Protein AF-A0A920D6C3-F1 (afdb_monomer)

Mean predicted aligned error: 13.37 Å

Structure (mmCIF, N/CA/C/O backbone):
data_AF-A0A920D6C3-F1
#
_entry.id   AF-A0A920D6C3-F1
#
loop_
_atom_site.group_PDB
_atom_site.id
_atom_site.type_symbol
_atom_site.label_atom_id
_atom_site.label_alt_id
_atom_site.label_comp_id
_atom_site.label_asym_id
_atom_site.label_entity_id
_atom_site.label_seq_id
_atom_site.pdbx_PDB_ins_code
_atom_site.Cartn_x
_atom_site.Cartn_y
_atom_site.Cartn_z
_atom_site.occupancy
_atom_site.B_iso_or_equiv
_atom_site.auth_seq_id
_atom_site.auth_comp_id
_atom_site.auth_asym_id
_atom_site.auth_atom_id
_atom_site.pdbx_PDB_model_num
ATOM 1 N N . MET A 1 1 ? 5.365 0.470 -18.846 1.00 77.19 1 MET A N 1
ATOM 2 C CA . MET A 1 1 ? 3.880 0.381 -18.931 1.00 77.19 1 MET A CA 1
ATOM 3 C C . MET A 1 1 ? 3.239 0.526 -17.550 1.00 77.19 1 MET A C 1
ATOM 5 O O . MET A 1 1 ? 3.533 -0.269 -16.664 1.00 77.19 1 MET A O 1
ATOM 9 N N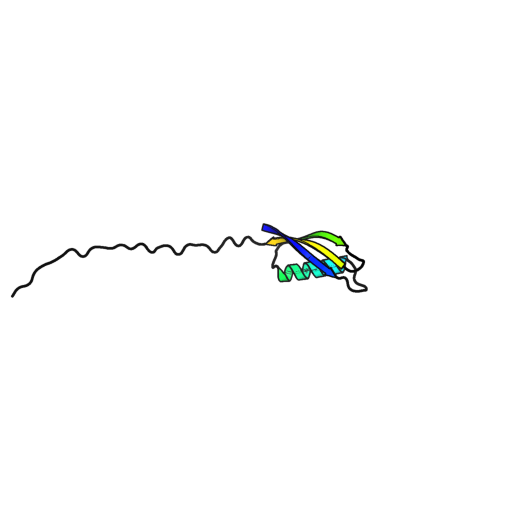 . ILE A 1 2 ? 2.274 1.451 -17.394 1.00 86.06 2 ILE A N 1
ATOM 10 C CA . ILE A 1 2 ? 1.515 1.604 -16.138 1.00 86.06 2 ILE A CA 1
ATOM 11 C C . ILE A 1 2 ? 0.470 0.490 -15.991 1.00 86.06 2 ILE A C 1
ATOM 13 O O . ILE A 1 2 ? -0.440 0.366 -16.817 1.00 86.06 2 ILE A O 1
ATOM 17 N N . GLN A 1 3 ? 0.561 -0.272 -14.904 1.00 89.56 3 GLN A N 1
ATOM 18 C CA . GLN A 1 3 ? -0.392 -1.305 -14.507 1.00 89.56 3 GLN A CA 1
ATOM 19 C C . GLN A 1 3 ? -1.006 -1.005 -13.136 1.00 89.56 3 GLN A C 1
ATOM 21 O O . GLN A 1 3 ? -0.416 -0.316 -12.306 1.00 89.56 3 GLN A O 1
ATOM 26 N N . GLN A 1 4 ? -2.209 -1.535 -12.900 1.00 93.12 4 GLN A N 1
ATOM 27 C CA . GLN A 1 4 ? -2.874 -1.449 -11.600 1.00 93.12 4 GLN A CA 1
ATOM 28 C C . GLN A 1 4 ? -2.593 -2.699 -10.774 1.00 93.12 4 GLN A C 1
ATOM 30 O O . GLN A 1 4 ? -2.941 -3.810 -11.178 1.00 93.12 4 GLN A O 1
ATOM 35 N N . TYR A 1 5 ? -2.025 -2.496 -9.593 1.00 92.44 5 TYR A N 1
ATOM 36 C CA . TYR A 1 5 ? -1.763 -3.533 -8.610 1.00 92.44 5 TYR A CA 1
ATOM 37 C C . TYR A 1 5 ? -2.722 -3.389 -7.425 1.00 92.44 5 TYR A C 1
ATOM 39 O O . TYR A 1 5 ? -2.918 -2.301 -6.884 1.00 92.44 5 TYR A O 1
ATOM 47 N N . PHE A 1 6 ? -3.353 -4.497 -7.041 1.00 95.62 6 PHE A N 1
ATOM 48 C CA . PHE A 1 6 ? -4.343 -4.548 -5.968 1.00 95.62 6 PHE A CA 1
ATOM 49 C C . PHE A 1 6 ? -3.745 -5.305 -4.795 1.00 95.62 6 PHE A C 1
ATOM 51 O O . PHE A 1 6 ? -3.356 -6.463 -4.942 1.00 95.62 6 PHE A O 1
ATOM 58 N N . THR A 1 7 ? -3.707 -4.673 -3.630 1.00 95.88 7 THR A N 1
ATOM 59 C CA . THR A 1 7 ? -3.155 -5.282 -2.421 1.00 95.88 7 THR A CA 1
ATOM 60 C C . THR A 1 7 ? -3.995 -4.940 -1.196 1.00 95.88 7 THR A C 1
ATOM 62 O O . THR A 1 7 ? -4.815 -4.022 -1.215 1.00 95.88 7 THR A O 1
ATOM 65 N N . GLU A 1 8 ? -3.823 -5.707 -0.129 1.00 97.06 8 GLU A N 1
ATOM 66 C CA . GLU A 1 8 ? -4.545 -5.538 1.127 1.00 97.06 8 GLU A CA 1
ATOM 67 C C . GLU A 1 8 ? -3.620 -4.932 2.186 1.00 97.06 8 GLU A C 1
ATOM 69 O O . GLU A 1 8 ? -2.493 -5.379 2.388 1.00 97.06 8 GLU A O 1
ATOM 74 N N . LEU A 1 9 ? -4.125 -3.936 2.909 1.00 97.38 9 LEU A N 1
ATOM 75 C CA . LEU A 1 9 ? -3.467 -3.319 4.051 1.00 97.38 9 LEU A CA 1
ATOM 76 C C . LEU A 1 9 ? -4.226 -3.663 5.329 1.00 97.38 9 LEU A C 1
ATOM 78 O O . LEU A 1 9 ? -5.384 -3.276 5.513 1.00 97.38 9 LEU A O 1
ATOM 82 N N . GLN A 1 10 ? -3.530 -4.331 6.247 1.00 97.06 10 GLN A N 1
ATOM 83 C CA . GLN A 1 10 ? -4.011 -4.594 7.597 1.00 97.06 10 GLN A CA 1
ATOM 84 C C . GLN A 1 10 ? -3.240 -3.739 8.611 1.00 97.06 10 GLN A C 1
ATOM 86 O O . GLN A 1 10 ? -2.058 -3.963 8.879 1.00 97.06 10 GLN A O 1
ATOM 91 N N . LEU A 1 11 ? -3.914 -2.755 9.203 1.00 96.56 11 LEU A N 1
ATOM 92 C CA . LEU A 1 11 ? -3.326 -1.872 10.203 1.00 96.56 11 LEU A CA 1
ATOM 93 C C . LEU A 1 11 ? -3.175 -2.579 11.550 1.00 96.56 11 LEU A C 1
ATOM 95 O O . LEU A 1 11 ? -4.096 -3.218 12.065 1.00 96.56 11 LEU A O 1
ATOM 99 N N . LYS A 1 12 ? -2.011 -2.389 12.170 1.00 94.06 12 LYS A N 1
ATOM 100 C CA . LYS A 1 12 ? -1.765 -2.788 13.559 1.00 94.06 12 LYS A CA 1
ATOM 101 C C . LYS A 1 12 ? -2.313 -1.730 14.514 1.00 94.06 12 LYS A C 1
ATOM 103 O O . LYS A 1 12 ? -2.390 -0.546 14.193 1.00 94.06 12 LYS A O 1
ATOM 108 N N . VAL A 1 13 ? -2.665 -2.150 15.728 1.00 92.50 13 VAL A N 1
ATOM 109 C CA . VAL A 1 13 ? -3.120 -1.226 16.775 1.00 92.50 13 VAL A CA 1
ATOM 110 C C . VAL A 1 13 ? -2.027 -0.196 17.066 1.00 92.50 13 VAL A C 1
ATOM 112 O O . VAL A 1 13 ? -0.886 -0.561 17.333 1.00 92.50 13 VAL A O 1
ATOM 115 N N . GLY A 1 14 ? -2.399 1.084 17.038 1.00 93.44 14 GLY A N 1
ATOM 116 C CA . GLY A 1 14 ? -1.474 2.196 17.266 1.00 93.44 14 GLY A CA 1
ATOM 117 C C . GLY A 1 14 ? -0.715 2.662 16.023 1.00 93.44 14 GLY A C 1
ATOM 118 O O . GLY A 1 14 ? 0.038 3.621 16.141 1.00 93.44 14 GLY A O 1
ATOM 119 N N . VAL A 1 15 ? -0.933 2.035 14.862 1.00 95.31 15 VAL A N 1
ATOM 120 C CA . VAL A 1 15 ? -0.393 2.476 13.570 1.00 95.31 15 VAL A CA 1
ATOM 121 C C . VAL A 1 15 ? -1.457 3.277 12.828 1.00 95.31 15 VAL A C 1
ATOM 123 O O . VAL A 1 15 ? -2.629 2.892 12.769 1.00 95.31 15 VAL A O 1
ATOM 126 N N . THR A 1 16 ? -1.058 4.417 12.282 1.00 96.38 16 THR A N 1
ATOM 127 C CA . THR A 1 16 ? -1.922 5.269 11.465 1.00 96.38 16 THR A CA 1
ATOM 128 C C . THR A 1 16 ? -2.032 4.737 10.037 1.00 96.38 16 THR A C 1
ATOM 130 O O . THR A 1 16 ? -1.180 3.994 9.557 1.00 96.38 16 THR A O 1
ATOM 133 N N . LEU A 1 17 ? -3.082 5.145 9.318 1.00 95.69 17 LEU A N 1
ATOM 134 C CA . LEU A 1 17 ? -3.240 4.768 7.912 1.00 95.69 17 LEU A CA 1
ATOM 135 C C . LEU A 1 17 ? -2.061 5.249 7.053 1.00 95.69 17 LEU A C 1
ATOM 137 O O . LEU A 1 17 ? -1.608 4.510 6.192 1.00 95.69 17 LEU A O 1
ATOM 141 N N . SER A 1 18 ? -1.554 6.459 7.302 1.00 96.50 18 SER A N 1
ATOM 142 C CA . SER A 1 18 ? -0.409 7.013 6.574 1.00 96.50 18 SER A CA 1
ATOM 143 C C . SER A 1 18 ? 0.847 6.160 6.745 1.00 96.50 18 SER A C 1
ATOM 145 O O . SER A 1 18 ? 1.463 5.808 5.749 1.00 96.50 18 SER A O 1
ATOM 147 N N . GLU A 1 19 ? 1.171 5.764 7.979 1.00 97.06 19 GLU A N 1
ATOM 148 C CA . GLU A 1 19 ? 2.310 4.875 8.262 1.00 97.06 19 GLU A CA 1
ATOM 149 C C . GLU A 1 19 ? 2.127 3.494 7.617 1.00 97.06 19 GLU A C 1
ATOM 151 O O . GLU A 1 19 ? 3.079 2.913 7.104 1.00 97.06 19 GLU A O 1
ATOM 156 N N . GLY A 1 20 ? 0.899 2.964 7.621 1.00 96.75 20 GLY A N 1
ATOM 157 C CA . GLY A 1 20 ? 0.588 1.695 6.963 1.00 96.75 20 GLY A CA 1
ATOM 158 C C . GLY A 1 20 ? 0.745 1.752 5.442 1.00 96.75 20 GLY A C 1
ATOM 159 O O . GLY A 1 20 ? 1.302 0.829 4.856 1.00 96.75 20 GLY A O 1
ATOM 160 N N . LEU A 1 21 ? 0.286 2.833 4.808 1.00 96.69 21 LEU A N 1
ATOM 161 C CA . LEU A 1 21 ? 0.431 3.040 3.364 1.00 96.69 21 LEU A CA 1
ATOM 162 C C . LEU A 1 21 ? 1.892 3.249 2.964 1.00 96.69 21 LEU A C 1
ATOM 164 O O . LEU A 1 21 ? 2.320 2.683 1.969 1.00 96.69 21 LEU A O 1
ATOM 168 N N . GLU A 1 22 ? 2.656 4.015 3.743 1.00 95.50 22 GLU A N 1
ATOM 169 C CA . GLU A 1 22 ? 4.093 4.200 3.514 1.00 95.50 22 GLU A CA 1
ATOM 170 C C . GLU A 1 22 ? 4.840 2.864 3.590 1.00 95.50 22 GLU A C 1
ATOM 172 O O . GLU A 1 22 ? 5.615 2.538 2.695 1.00 95.50 22 GLU A O 1
ATOM 177 N N . ALA A 1 23 ? 4.567 2.052 4.618 1.00 95.25 23 ALA A N 1
ATOM 178 C CA . ALA A 1 23 ? 5.167 0.727 4.743 1.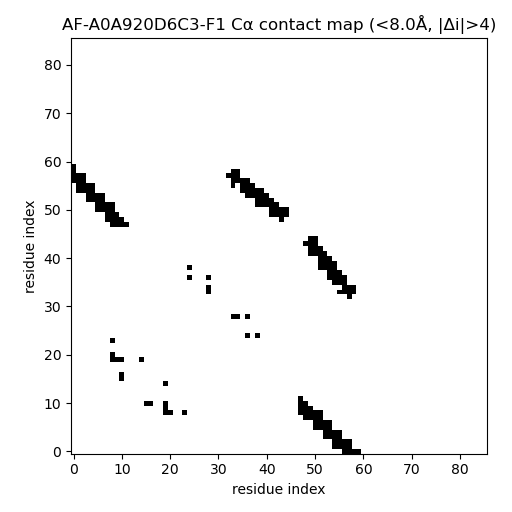00 95.25 23 ALA A CA 1
ATOM 179 C C . ALA A 1 23 ? 4.817 -0.185 3.556 1.00 95.25 23 ALA A C 1
ATOM 181 O O . ALA A 1 23 ? 5.698 -0.861 3.036 1.00 95.25 23 ALA A O 1
ATOM 182 N N . LEU A 1 24 ? 3.557 -0.165 3.116 1.00 95.19 24 LEU A N 1
ATOM 183 C CA . LEU A 1 24 ? 3.079 -0.958 1.985 1.00 95.19 24 LEU A CA 1
ATOM 184 C C . LEU A 1 24 ? 3.714 -0.528 0.659 1.00 95.19 24 LEU A C 1
ATOM 186 O O . LEU A 1 24 ? 4.074 -1.388 -0.138 1.00 95.19 24 LEU A O 1
ATOM 190 N N . VAL A 1 25 ? 3.862 0.778 0.417 1.00 93.19 25 VAL A N 1
ATOM 191 C CA . VAL A 1 25 ? 4.537 1.283 -0.790 1.00 93.19 25 VAL A CA 1
ATOM 192 C C . VAL A 1 25 ? 6.009 0.879 -0.776 1.00 93.19 25 VAL A C 1
ATOM 194 O O . VAL A 1 25 ? 6.472 0.318 -1.758 1.00 93.19 25 VAL A O 1
ATOM 197 N N . ASN A 1 26 ? 6.714 1.054 0.345 1.00 92.19 26 ASN A N 1
ATOM 198 C CA . ASN A 1 26 ? 8.121 0.648 0.462 1.00 92.19 26 ASN A CA 1
ATOM 199 C C . ASN A 1 26 ? 8.321 -0.866 0.248 1.00 92.19 26 ASN A C 1
ATOM 201 O O . ASN A 1 26 ? 9.316 -1.288 -0.338 1.00 92.19 26 ASN A O 1
ATOM 205 N N . GLU A 1 27 ? 7.396 -1.694 0.747 1.00 91.88 27 GLU A N 1
ATOM 206 C CA . GLU A 1 27 ? 7.403 -3.145 0.521 1.00 91.88 27 GLU A CA 1
ATOM 207 C C . GLU A 1 27 ? 7.195 -3.462 -0.963 1.00 91.88 27 GLU A C 1
ATOM 209 O O . GLU A 1 27 ? 7.998 -4.176 -1.560 1.00 91.88 27 GLU A O 1
ATOM 214 N N . ALA A 1 28 ? 6.178 -2.863 -1.582 1.00 90.19 28 ALA A N 1
ATOM 215 C CA . ALA A 1 28 ? 5.874 -3.073 -2.990 1.00 90.19 28 ALA A CA 1
ATOM 216 C C . ALA A 1 28 ? 6.983 -2.549 -3.925 1.00 90.19 28 ALA A C 1
ATOM 218 O O . ALA A 1 28 ? 7.263 -3.191 -4.932 1.00 90.19 28 ALA A O 1
ATOM 219 N N . GLU A 1 29 ? 7.646 -1.432 -3.612 1.00 88.56 29 GLU A N 1
ATOM 220 C CA . GLU A 1 29 ? 8.810 -0.934 -4.365 1.00 88.56 29 GLU A CA 1
ATOM 221 C C . GLU A 1 29 ? 9.960 -1.950 -4.363 1.00 88.56 29 GLU A C 1
ATOM 223 O O . GLU A 1 29 ? 10.585 -2.181 -5.398 1.00 88.56 29 GLU A O 1
ATOM 228 N N . GLY A 1 30 ? 10.210 -2.596 -3.219 1.00 87.06 30 GLY A N 1
ATOM 229 C CA . GLY A 1 30 ? 11.233 -3.634 -3.097 1.00 87.06 30 GLY A CA 1
ATOM 230 C C . GLY A 1 30 ? 10.874 -4.945 -3.802 1.00 87.06 30 GLY A C 1
ATOM 231 O O . GLY A 1 30 ? 11.770 -5.632 -4.285 1.00 87.06 30 GLY A O 1
ATOM 232 N N . GLU A 1 31 ? 9.590 -5.302 -3.862 1.00 88.69 31 GLU A N 1
ATOM 233 C CA . GLU A 1 31 ? 9.126 -6.537 -4.511 1.00 88.69 31 GLU A CA 1
ATOM 234 C C . GLU A 1 31 ? 8.965 -6.409 -6.029 1.00 88.69 31 GLU A C 1
ATOM 236 O O . GLU A 1 31 ? 9.207 -7.375 -6.752 1.00 88.69 31 GLU A O 1
ATOM 241 N N . LEU A 1 32 ? 8.513 -5.248 -6.506 1.00 86.56 32 LEU A N 1
ATOM 242 C CA . LEU A 1 32 ? 8.117 -5.042 -7.902 1.00 86.56 32 LEU A CA 1
ATOM 243 C C . LEU A 1 32 ? 9.198 -4.358 -8.746 1.00 86.56 32 LEU A C 1
ATOM 245 O O . LEU A 1 32 ? 8.988 -4.209 -9.946 1.00 86.56 32 LEU A O 1
ATOM 249 N N . GLU A 1 33 ? 10.309 -3.932 -8.131 1.00 83.75 33 GLU A N 1
ATOM 250 C CA . GLU A 1 33 ? 11.455 -3.276 -8.788 1.00 83.75 33 GLU A CA 1
ATOM 251 C C . GLU A 1 33 ? 11.037 -2.130 -9.735 1.00 83.75 33 GLU A C 1
ATOM 253 O O . GLU A 1 33 ? 11.617 -1.916 -10.797 1.00 83.75 33 GLU A O 1
ATOM 258 N N . SER A 1 34 ? 9.999 -1.386 -9.343 1.00 81.19 34 SER A N 1
ATOM 259 C CA . SER A 1 34 ? 9.403 -0.314 -10.145 1.00 81.19 34 SER A CA 1
ATOM 260 C C . SER A 1 34 ? 10.073 1.034 -9.876 1.00 81.19 34 SER A C 1
ATOM 262 O O . SER A 1 34 ? 10.320 1.388 -8.724 1.00 81.19 34 SER A O 1
ATOM 264 N N . GLU A 1 35 ? 10.301 1.831 -10.925 1.00 79.69 35 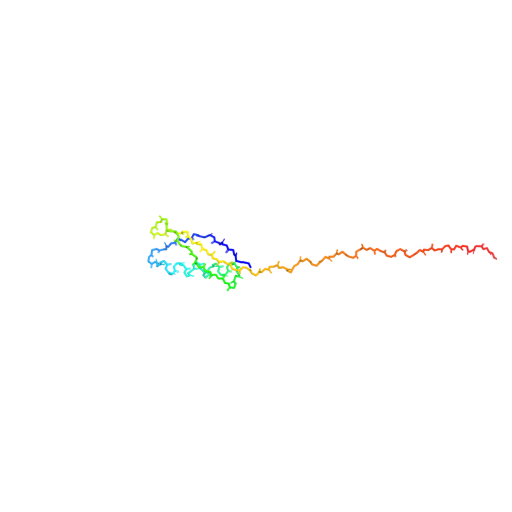GLU A N 1
ATOM 265 C CA . GLU A 1 35 ? 10.807 3.210 -10.797 1.00 79.69 35 GLU A CA 1
ATOM 266 C C . GLU A 1 35 ? 9.733 4.168 -10.255 1.00 79.69 35 GLU A C 1
ATOM 268 O O . GLU A 1 35 ? 10.044 5.196 -9.647 1.00 79.69 35 GLU A O 1
ATOM 273 N N . TYR A 1 36 ? 8.458 3.831 -10.459 1.00 85.38 36 TYR A N 1
ATOM 274 C CA . TYR A 1 36 ? 7.335 4.663 -10.051 1.00 85.38 36 TYR A CA 1
ATOM 275 C C . TYR A 1 36 ? 6.216 3.846 -9.411 1.00 85.38 36 TYR A C 1
ATOM 277 O O . TYR A 1 36 ? 5.766 2.829 -9.948 1.00 85.38 36 TYR A O 1
ATOM 285 N N . MET A 1 37 ? 5.724 4.337 -8.274 1.00 91.06 37 MET A N 1
ATOM 286 C CA . MET A 1 37 ? 4.568 3.779 -7.591 1.00 91.06 37 MET A CA 1
ATOM 287 C C . MET A 1 37 ? 3.682 4.882 -7.013 1.00 91.06 37 MET A C 1
ATOM 289 O O . MET A 1 37 ? 4.166 5.846 -6.420 1.00 91.06 37 MET A O 1
ATOM 293 N N . GLU A 1 38 ? 2.367 4.743 -7.168 1.00 92.81 38 GLU A N 1
ATOM 294 C CA . GLU A 1 38 ? 1.397 5.724 -6.675 1.00 92.81 38 GLU A CA 1
ATOM 295 C C . GLU A 1 38 ? 0.161 5.048 -6.083 1.00 92.81 38 GLU A C 1
ATOM 297 O O . GLU A 1 38 ? -0.461 4.196 -6.714 1.00 92.81 38 GLU A O 1
ATOM 302 N N . VAL A 1 39 ? -0.256 5.485 -4.891 1.00 95.62 39 VAL A N 1
ATOM 303 C CA . VAL A 1 39 ? -1.548 5.102 -4.307 1.00 95.62 39 VAL A CA 1
ATOM 304 C C . VAL A 1 39 ? -2.673 5.862 -5.000 1.00 95.62 39 VAL A C 1
ATOM 306 O O . VAL A 1 39 ? -2.862 7.057 -4.783 1.00 95.62 39 VAL A O 1
ATOM 309 N N . VAL A 1 40 ? -3.474 5.142 -5.780 1.00 96.12 40 VAL A N 1
ATOM 310 C CA . VAL A 1 40 ? -4.608 5.704 -6.525 1.00 96.12 40 VAL A CA 1
ATOM 311 C C . VAL A 1 40 ? -5.866 5.718 -5.672 1.00 96.12 40 VAL A C 1
ATOM 313 O O . VAL A 1 40 ? -6.638 6.680 -5.675 1.00 96.12 40 VAL A O 1
ATOM 316 N N . GLN A 1 41 ? -6.106 4.623 -4.952 1.00 97.19 41 GLN A N 1
ATOM 317 C CA . GLN A 1 41 ? -7.336 4.446 -4.199 1.00 97.19 41 GLN A CA 1
ATOM 318 C C . GLN A 1 41 ? -7.113 3.596 -2.954 1.00 97.19 41 GLN A C 1
ATOM 320 O O . GLN A 1 41 ? -6.387 2.607 -2.973 1.00 97.19 41 GLN A O 1
ATOM 325 N N . VAL A 1 42 ? -7.808 3.968 -1.880 1.00 97.38 42 VAL A N 1
ATOM 326 C CA . VAL A 1 42 ? -7.870 3.205 -0.633 1.00 97.38 42 VAL A CA 1
ATOM 327 C C . VAL A 1 42 ? -9.337 2.933 -0.316 1.00 97.38 42 VAL A C 1
ATOM 329 O O . VAL A 1 42 ? -10.119 3.858 -0.083 1.00 97.38 42 VAL A O 1
ATOM 332 N N . ILE A 1 43 ? -9.722 1.662 -0.327 1.00 97.88 43 ILE A N 1
ATOM 333 C CA . ILE A 1 43 ? -11.084 1.194 -0.072 1.00 97.88 43 ILE A CA 1
ATOM 334 C C . ILE A 1 43 ? -11.111 0.588 1.325 1.00 97.88 43 ILE A C 1
ATOM 336 O O . ILE A 1 43 ? -10.477 -0.426 1.590 1.00 97.88 43 ILE A O 1
ATOM 340 N N . LYS A 1 44 ? -11.849 1.217 2.238 1.00 97.44 44 LYS A N 1
ATOM 341 C CA . LYS A 1 44 ? -11.979 0.746 3.618 1.00 97.44 44 LYS A CA 1
ATOM 342 C C . LYS A 1 44 ? -13.041 -0.348 3.729 1.00 97.44 44 LYS A C 1
ATOM 344 O O . LYS A 1 44 ? -14.191 -0.100 3.367 1.00 97.44 44 LYS A O 1
ATOM 349 N N . HIS A 1 45 ? -12.689 -1.478 4.341 1.00 97.00 45 HIS A N 1
ATOM 350 C CA . HIS A 1 45 ? -13.644 -2.531 4.717 1.00 97.00 45 HIS A CA 1
ATOM 351 C C . HIS A 1 45 ? -14.063 -2.407 6.179 1.00 97.00 45 HIS A C 1
ATOM 353 O O . HIS A 1 45 ? -15.251 -2.451 6.498 1.00 97.00 45 HIS A O 1
ATOM 359 N N . ASP A 1 46 ? -13.099 -2.179 7.073 1.00 95.12 46 ASP A N 1
ATOM 360 C CA . ASP A 1 46 ? -13.337 -1.989 8.506 1.00 95.12 46 ASP A CA 1
ATOM 361 C C . ASP A 1 46 ? -12.252 -1.079 9.136 1.00 95.12 46 ASP A C 1
ATOM 363 O O . ASP A 1 46 ? -11.469 -0.477 8.402 1.00 95.12 46 ASP A O 1
ATOM 367 N N . PRO A 1 47 ? -12.224 -0.841 10.465 1.00 93.50 47 PRO A N 1
ATOM 368 C CA . PRO A 1 47 ? -11.237 0.051 11.081 1.00 93.50 47 PRO A CA 1
ATOM 369 C C . PRO A 1 47 ? -9.765 -0.325 10.869 1.00 93.50 47 PRO A C 1
ATOM 371 O O . PRO A 1 47 ? -8.919 0.547 11.059 1.00 93.50 47 PRO A O 1
ATOM 374 N N . PHE A 1 48 ? -9.464 -1.574 10.515 1.00 96.06 48 PHE A N 1
ATOM 375 C CA . PHE A 1 48 ? -8.101 -2.079 10.373 1.00 96.06 48 PHE A CA 1
ATOM 376 C C . PHE A 1 48 ? -7.813 -2.693 8.999 1.00 96.06 48 PHE A C 1
ATOM 378 O O . PHE A 1 48 ? -6.641 -2.879 8.699 1.00 96.06 48 PHE A O 1
ATOM 385 N N . HIS A 1 49 ? -8.815 -2.969 8.160 1.00 97.25 49 HIS A N 1
ATOM 386 C CA . HIS A 1 49 ? -8.623 -3.598 6.847 1.00 97.25 49 HIS A CA 1
ATOM 387 C C . HIS A 1 49 ? -9.022 -2.691 5.682 1.00 97.25 49 HIS A C 1
ATOM 389 O O . HIS A 1 49 ? -10.113 -2.101 5.667 1.00 97.25 49 HIS A O 1
ATOM 395 N N . TYR A 1 50 ? -8.144 -2.632 4.682 1.00 98.25 50 TYR A N 1
ATOM 396 C CA . TYR A 1 50 ? -8.279 -1.794 3.498 1.00 98.25 50 TYR A CA 1
ATOM 397 C C . TYR A 1 50 ? -7.771 -2.532 2.259 1.00 98.25 50 TYR A C 1
ATOM 399 O O . TYR A 1 50 ? -6.707 -3.132 2.312 1.00 98.25 50 TYR A O 1
ATOM 407 N N . THR A 1 51 ? -8.450 -2.378 1.125 1.00 98.06 51 THR A N 1
ATOM 408 C CA . THR A 1 51 ? -7.842 -2.649 -0.185 1.00 98.06 51 THR A CA 1
ATOM 409 C C . THR A 1 51 ? -7.160 -1.375 -0.675 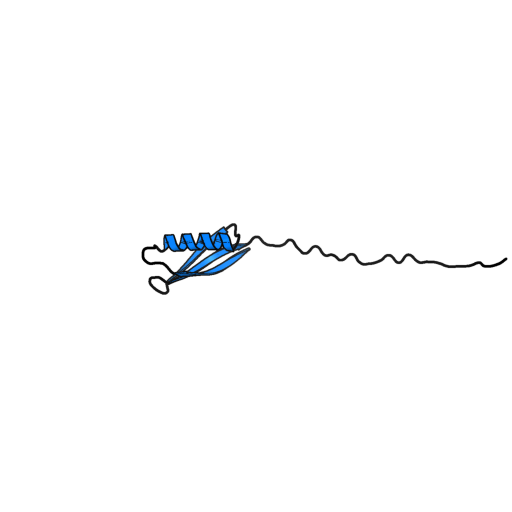1.00 98.06 51 THR A C 1
ATOM 411 O O . THR A 1 51 ? -7.767 -0.300 -0.663 1.00 98.06 51 THR A O 1
ATOM 414 N N . VAL A 1 52 ? -5.917 -1.481 -1.125 1.00 97.69 52 VAL A N 1
ATOM 415 C CA . VAL A 1 52 ? -5.124 -0.394 -1.703 1.00 97.69 52 VAL A CA 1
ATOM 416 C C . VAL A 1 52 ? -4.870 -0.710 -3.173 1.00 97.69 52 VAL A C 1
ATOM 418 O O . VAL A 1 52 ? -4.445 -1.811 -3.520 1.00 97.69 52 VAL A O 1
ATOM 421 N N . ILE A 1 53 ? -5.166 0.257 -4.036 1.00 97.19 53 ILE A N 1
ATOM 422 C CA . ILE A 1 53 ? -4.913 0.180 -5.474 1.00 97.19 53 ILE A CA 1
ATOM 423 C C . ILE A 1 53 ? -3.724 1.079 -5.782 1.00 97.19 53 ILE A C 1
ATOM 425 O O . ILE A 1 53 ? -3.765 2.284 -5.507 1.00 97.19 53 ILE A O 1
ATOM 429 N N . LEU A 1 54 ? -2.690 0.477 -6.355 1.00 95.25 54 LEU A N 1
ATOM 430 C CA . LEU A 1 54 ? -1.443 1.117 -6.737 1.00 95.25 54 LEU A CA 1
ATOM 431 C C . LEU A 1 54 ? -1.348 1.196 -8.263 1.00 95.25 54 LEU A C 1
ATOM 433 O O . LEU A 1 54 ? -1.654 0.223 -8.949 1.00 95.25 54 LEU A O 1
ATOM 437 N N . ASN A 1 55 ? -0.901 2.331 -8.792 1.00 94.25 55 ASN A N 1
ATOM 438 C CA . ASN A 1 55 ? -0.321 2.389 -10.129 1.00 94.25 55 ASN A CA 1
ATOM 439 C C . ASN A 1 55 ? 1.159 2.025 -10.011 1.00 94.25 55 ASN A C 1
ATOM 441 O O . ASN A 1 55 ? 1.854 2.573 -9.155 1.00 94.25 55 ASN A O 1
ATOM 445 N N . VAL A 1 56 ? 1.621 1.132 -10.876 1.00 92.62 56 VAL A N 1
ATOM 446 C CA . VAL A 1 56 ? 3.010 0.667 -10.943 1.00 92.62 56 VAL A CA 1
ATOM 447 C C . VAL A 1 56 ? 3.475 0.803 -12.386 1.00 92.62 56 VAL A C 1
ATOM 449 O O . VAL A 1 56 ? 2.756 0.368 -13.285 1.00 92.62 56 VAL A O 1
ATOM 452 N N . ASP A 1 57 ? 4.629 1.427 -12.624 1.00 89.19 57 ASP A N 1
ATOM 453 C CA . ASP A 1 57 ? 5.215 1.523 -13.966 1.00 89.19 57 ASP A CA 1
ATOM 454 C C . ASP A 1 57 ? 6.360 0.525 -14.117 1.00 89.19 57 ASP A C 1
ATOM 456 O O . ASP A 1 57 ? 7.463 0.736 -13.617 1.00 89.19 57 ASP A O 1
ATOM 460 N N . TYR A 1 58 ? 6.082 -0.578 -14.806 1.00 80.75 58 TYR A N 1
ATOM 461 C CA . TYR A 1 58 ? 7.114 -1.558 -15.112 1.00 80.75 58 TYR A CA 1
ATOM 462 C C . TYR A 1 58 ? 7.934 -1.083 -16.312 1.00 80.75 58 TYR A C 1
ATOM 464 O O . TYR A 1 58 ? 7.327 -0.639 -17.299 1.00 80.75 58 TYR A O 1
ATOM 472 N N . PRO A 1 59 ? 9.273 -1.200 -16.278 1.00 74.00 59 PRO A N 1
ATOM 473 C CA . PRO A 1 59 ? 10.064 -1.037 -17.488 1.00 74.00 59 PRO A CA 1
ATOM 474 C C . PRO A 1 59 ? 9.554 -2.039 -18.531 1.00 74.00 59 PRO A C 1
ATOM 476 O O . PRO A 1 59 ? 9.288 -3.197 -18.215 1.00 74.00 59 PRO A O 1
ATOM 479 N N . ASP A 1 60 ? 9.322 -1.576 -19.757 1.00 67.81 60 ASP A N 1
ATOM 480 C CA . ASP A 1 60 ? 8.925 -2.465 -20.844 1.00 67.81 60 ASP A CA 1
ATOM 481 C C . ASP A 1 60 ? 10.126 -3.368 -21.176 1.00 67.81 60 ASP A C 1
ATOM 483 O O . ASP A 1 60 ? 11.103 -2.909 -21.765 1.00 67.81 60 ASP A O 1
ATOM 487 N N . ASP A 1 61 ? 10.069 -4.643 -20.779 1.00 62.03 61 ASP A N 1
ATOM 488 C CA . ASP A 1 61 ? 10.987 -5.685 -21.254 1.00 62.03 61 ASP A CA 1
ATOM 489 C C . ASP A 1 61 ? 10.707 -5.956 -22.750 1.00 62.03 61 ASP A C 1
ATOM 491 O O . ASP A 1 61 ? 10.096 -6.959 -23.124 1.00 62.03 61 ASP A O 1
ATOM 495 N N . GLU A 1 62 ? 11.096 -5.029 -23.628 1.00 55.94 62 GLU A N 1
ATOM 496 C CA . GLU A 1 62 ? 11.073 -5.208 -25.090 1.00 55.94 62 GLU A CA 1
ATOM 497 C C . GLU A 1 62 ? 12.414 -5.702 -25.670 1.00 55.94 62 GLU A C 1
ATOM 499 O O . GLU A 1 62 ? 12.583 -5.703 -26.885 1.00 55.94 62 GLU A O 1
ATOM 504 N N . ASP A 1 63 ? 13.343 -6.210 -24.858 1.00 54.72 63 ASP A N 1
ATOM 505 C CA . ASP A 1 63 ? 14.626 -6.738 -25.341 1.00 54.72 63 ASP A CA 1
ATOM 506 C C . ASP A 1 63 ? 14.824 -8.207 -24.938 1.00 54.72 63 ASP A C 1
ATOM 508 O O . ASP A 1 63 ? 15.545 -8.498 -23.995 1.00 54.72 63 ASP A O 1
ATOM 512 N N . GLU A 1 64 ? 14.191 -9.143 -25.657 1.00 53.91 64 GLU A N 1
ATOM 513 C CA . GLU A 1 64 ? 14.744 -10.497 -25.889 1.00 53.91 64 GLU A CA 1
ATOM 514 C C . GLU A 1 64 ? 13.940 -11.260 -26.965 1.00 53.91 64 GLU A C 1
ATOM 516 O O . GLU A 1 64 ? 13.350 -12.319 -26.741 1.00 53.91 64 GLU A O 1
ATOM 521 N N . LYS A 1 65 ? 13.905 -10.712 -28.184 1.00 53.75 65 LYS A N 1
ATOM 522 C CA . LYS A 1 65 ? 13.656 -11.489 -29.411 1.00 53.75 65 LYS A CA 1
ATOM 523 C C . LYS A 1 65 ? 14.521 -10.961 -30.552 1.00 53.75 65 LYS A C 1
ATOM 525 O O . LYS A 1 65 ? 14.011 -10.375 -31.500 1.00 53.75 65 LYS A O 1
ATOM 530 N N . GLU A 1 66 ? 15.826 -11.196 -30.469 1.00 50.59 66 GLU A N 1
ATOM 531 C CA . GLU A 1 66 ? 16.617 -11.333 -31.691 1.00 50.59 66 GLU A CA 1
ATOM 532 C C . GLU A 1 66 ? 16.608 -12.808 -32.097 1.00 50.59 66 GLU A C 1
ATOM 534 O O . GLU A 1 66 ? 16.955 -13.707 -31.333 1.00 50.59 66 GLU A O 1
ATOM 539 N N . GLU A 1 67 ? 16.081 -13.026 -33.293 1.00 53.16 67 GLU A N 1
ATOM 540 C CA . GLU A 1 67 ? 15.840 -14.309 -33.927 1.00 53.16 67 GLU A CA 1
ATOM 541 C C . GLU A 1 67 ? 17.170 -14.998 -34.273 1.00 53.16 67 GLU A C 1
ATOM 543 O O . GLU A 1 67 ? 17.943 -14.504 -35.092 1.00 53.16 67 GLU A O 1
ATOM 548 N N . GLU A 1 68 ? 17.435 -16.172 -33.692 1.00 56.03 68 GLU A N 1
ATOM 549 C CA . GLU A 1 68 ? 18.385 -17.129 -34.270 1.00 56.03 68 GLU A CA 1
ATOM 550 C C . GLU A 1 68 ? 17.711 -17.838 -35.456 1.00 56.03 68 GLU A C 1
ATOM 552 O O . GLU A 1 68 ? 17.289 -18.985 -35.348 1.00 56.03 68 GLU A O 1
ATOM 557 N N . ASP A 1 69 ? 17.602 -17.157 -36.596 1.00 58.44 69 ASP A N 1
ATOM 558 C CA . ASP A 1 69 ? 17.202 -17.771 -37.866 1.00 58.44 69 ASP A CA 1
ATOM 559 C C . ASP A 1 69 ? 18.149 -17.328 -38.997 1.00 58.44 69 ASP A C 1
ATOM 561 O O . ASP A 1 69 ? 17.809 -16.532 -39.867 1.00 58.44 69 ASP A O 1
ATOM 565 N N . GLU A 1 70 ? 19.357 -17.902 -39.022 1.00 56.41 70 GLU A N 1
ATOM 566 C CA . GLU A 1 70 ? 20.144 -18.060 -40.256 1.00 56.41 70 GLU A CA 1
ATOM 567 C C . GLU A 1 70 ? 20.698 -19.497 -40.362 1.00 56.41 70 GLU A C 1
ATOM 569 O O . GLU A 1 70 ? 21.905 -19.735 -40.364 1.00 56.41 70 GLU A O 1
ATOM 574 N N . ASP A 1 71 ? 19.799 -20.481 -40.495 1.00 62.00 71 ASP A N 1
ATOM 575 C CA . ASP A 1 71 ? 20.095 -21.710 -41.246 1.00 62.00 71 ASP A CA 1
ATOM 576 C C . ASP A 1 71 ? 19.403 -21.630 -42.611 1.00 62.00 71 ASP A C 1
ATOM 578 O O . ASP A 1 71 ? 18.189 -21.784 -42.742 1.00 62.00 71 ASP A O 1
ATOM 582 N N . SER A 1 72 ? 20.176 -21.354 -43.660 1.00 55.38 72 SER A N 1
ATOM 583 C CA . SER A 1 72 ? 19.791 -21.626 -45.048 1.00 55.38 72 SER A CA 1
ATOM 584 C C . SER A 1 72 ? 21.051 -21.739 -45.900 1.00 55.38 72 SER A C 1
ATOM 586 O O . SER A 1 72 ? 21.670 -20.755 -46.296 1.00 55.38 72 SER A O 1
ATOM 588 N N . GLY A 1 73 ? 21.452 -22.990 -46.114 1.00 58.72 73 GLY A N 1
ATOM 589 C CA . GLY A 1 73 ? 22.731 -23.382 -46.682 1.00 58.72 73 GLY A CA 1
ATOM 590 C C . GLY A 1 73 ? 23.009 -22.965 -48.128 1.00 58.72 73 GLY A C 1
ATOM 591 O O . GLY A 1 73 ? 22.129 -22.904 -48.985 1.00 58.72 73 GLY A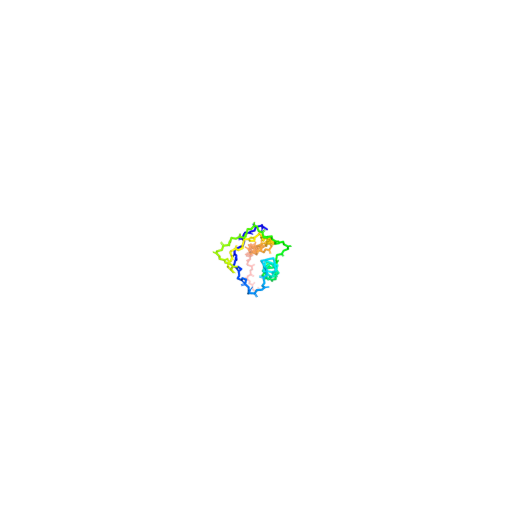 O 1
ATOM 592 N N . ASP A 1 74 ? 24.302 -22.814 -48.416 1.00 52.00 74 ASP A N 1
ATOM 593 C CA . ASP A 1 74 ? 24.836 -22.801 -49.775 1.00 52.00 74 ASP A CA 1
ATOM 594 C C . ASP A 1 74 ? 25.350 -24.203 -50.139 1.00 52.00 74 ASP A C 1
ATOM 596 O O . ASP A 1 74 ? 26.446 -24.638 -49.776 1.00 52.00 74 ASP A O 1
ATOM 600 N N . GLY A 1 75 ? 24.505 -24.948 -50.851 1.00 60.19 75 GLY A N 1
ATOM 601 C CA . GLY A 1 75 ? 24.880 -26.185 -51.521 1.00 60.19 75 GLY A CA 1
ATOM 602 C C . GLY A 1 75 ? 25.690 -25.887 -52.780 1.00 60.19 75 GLY A C 1
ATOM 603 O O . GLY A 1 75 ? 25.139 -25.872 -53.881 1.00 60.19 75 GLY A O 1
ATOM 604 N N . SER A 1 76 ? 27.004 -25.699 -52.645 1.00 55.38 76 SER A N 1
ATOM 605 C CA . SER A 1 76 ? 27.888 -25.576 -53.808 1.00 55.38 76 SER A CA 1
ATOM 606 C C . SER A 1 76 ? 28.255 -26.954 -54.372 1.00 55.38 76 SER A C 1
ATOM 608 O O . SER A 1 76 ? 28.891 -27.794 -53.732 1.00 55.38 76 SER A O 1
ATOM 610 N N . GLY A 1 77 ? 27.774 -27.208 -55.590 1.00 53.94 77 GLY A N 1
ATOM 611 C CA . GLY A 1 77 ? 27.754 -28.512 -56.241 1.00 53.94 77 GLY A CA 1
ATOM 612 C C . GLY A 1 77 ? 29.123 -29.106 -56.592 1.00 53.94 77 GLY A C 1
ATOM 613 O O . GLY A 1 77 ? 29.941 -28.505 -57.287 1.00 53.94 77 GLY A O 1
ATOM 614 N N . SER A 1 78 ? 29.304 -30.380 -56.235 1.00 51.84 78 SER A N 1
ATOM 615 C CA . SER A 1 78 ? 30.332 -31.247 -56.821 1.00 51.84 78 SER A CA 1
ATOM 616 C C . SER A 1 78 ? 29.917 -31.677 -58.231 1.00 51.84 78 SER A C 1
ATOM 618 O O . SER A 1 78 ? 29.157 -32.629 -58.416 1.00 51.84 78 SER A O 1
ATOM 620 N N . LYS A 1 79 ? 30.418 -30.968 -59.249 1.00 57.00 79 LYS A N 1
ATOM 621 C CA . LYS A 1 79 ? 30.427 -31.456 -60.636 1.00 57.00 79 LYS A CA 1
ATOM 622 C C . LYS A 1 79 ? 31.516 -32.523 -60.809 1.00 57.00 79 LYS A C 1
ATOM 624 O O . LYS A 1 79 ? 32.580 -32.433 -60.208 1.00 57.00 79 LYS A O 1
ATOM 629 N N . GLY A 1 80 ? 31.187 -33.532 -61.625 1.00 46.25 80 GLY A N 1
ATOM 630 C CA . GLY A 1 80 ? 31.983 -34.723 -61.949 1.00 46.25 80 GLY A CA 1
ATOM 631 C C . GLY A 1 80 ? 33.402 -34.436 -62.450 1.00 46.25 80 GLY A C 1
ATOM 632 O O . GLY A 1 80 ? 33.782 -33.304 -62.695 1.00 46.25 80 GLY A O 1
ATOM 633 N N . GLY A 1 81 ? 34.270 -35.413 -62.656 1.00 49.41 81 GLY A N 1
ATOM 634 C CA . GLY A 1 81 ? 34.073 -36.809 -63.012 1.00 49.41 81 GLY A CA 1
ATOM 635 C C . GLY A 1 81 ? 35.222 -37.186 -63.957 1.00 49.41 81 GLY A C 1
ATOM 636 O O . GLY A 1 81 ? 35.646 -36.354 -64.752 1.00 49.41 81 GLY A O 1
ATOM 637 N N . SER A 1 82 ? 35.675 -38.442 -63.885 1.00 53.28 82 SER A N 1
ATOM 638 C CA . SER A 1 82 ? 36.610 -39.104 -64.820 1.00 53.28 82 SER A CA 1
ATOM 639 C C . SER A 1 82 ? 38.070 -38.597 -64.760 1.00 53.28 82 SER A C 1
ATOM 641 O O . SER A 1 82 ? 38.352 -37.420 -64.886 1.00 53.28 82 SER A O 1
ATOM 643 N N . SER A 1 83 ? 39.105 -39.428 -64.626 1.00 53.03 83 SER A N 1
ATOM 644 C CA . SER A 1 83 ? 39.332 -40.642 -65.408 1.00 53.03 83 SER A CA 1
ATOM 645 C C . SER A 1 83 ? 40.345 -41.576 -64.744 1.00 53.03 83 SER A C 1
ATOM 647 O O . SER A 1 83 ? 41.374 -41.171 -64.215 1.00 53.03 83 SER A O 1
ATOM 649 N N . LYS A 1 84 ? 40.037 -42.864 -64.861 1.00 57.12 84 LYS A N 1
ATOM 650 C CA . LYS A 1 84 ? 40.840 -44.040 -64.533 1.00 57.12 84 LYS A CA 1
ATOM 651 C C . LYS A 1 84 ? 41.521 -44.526 -65.814 1.00 57.12 84 LYS A C 1
ATOM 653 O O . LYS A 1 84 ? 40.784 -44.833 -66.747 1.00 57.12 84 LYS A O 1
ATOM 658 N N . LYS A 1 85 ? 42.849 -44.697 -65.839 1.00 54.38 85 LYS A N 1
ATOM 659 C CA . LYS A 1 85 ? 43.549 -45.905 -66.350 1.00 54.38 85 LYS A CA 1
ATOM 660 C C . LYS A 1 85 ? 45.054 -45.683 -66.569 1.00 54.38 85 LYS A 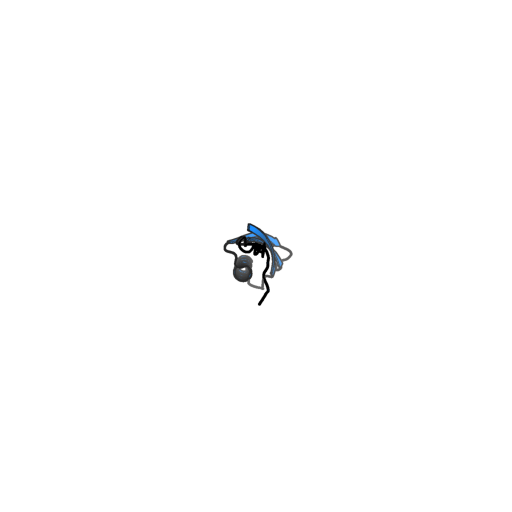C 1
ATOM 662 O O . LYS A 1 85 ? 45.414 -44.837 -67.369 1.00 54.38 85 LYS A O 1
ATOM 667 N N . LYS A 1 86 ? 45.803 -46.604 -65.945 1.00 57.31 86 LYS A N 1
ATOM 668 C CA . LYS A 1 86 ? 47.038 -47.297 -66.363 1.00 57.31 86 LYS A CA 1
ATOM 669 C C . LYS A 1 86 ? 48.254 -46.476 -66.772 1.00 57.31 86 LYS A C 1
ATOM 671 O O .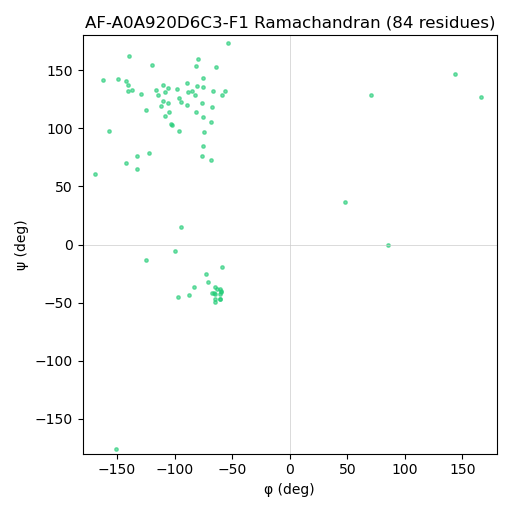 LYS A 1 86 ? 48.226 -45.896 -67.871 1.00 57.31 86 LYS A O 1
#

Nearest PDB structures (foldseek):
  8t0v-assembly1_A  TM=8.057E-01  e=1.041E-01  Caldanaerobacter subterraneus subsp. tengcongensis
  8t0v-assembly1_B  TM=8.276E-01  e=4.924E-01  Caldanaerobacter subterraneus subsp. tengcongensis
  7cpv-assembly1_SY  TM=4.977E-01  e=4.924E-01  Mus musculus
  6y57-assembly1_SY  TM=6.561E-01  e=3.265E+00  Homo sapiens
  1jw3-assembly1_A  TM=4.387E-01  e=2.666E+00  Methanothermobacter thermautotrophicus

Sequence (86 aa)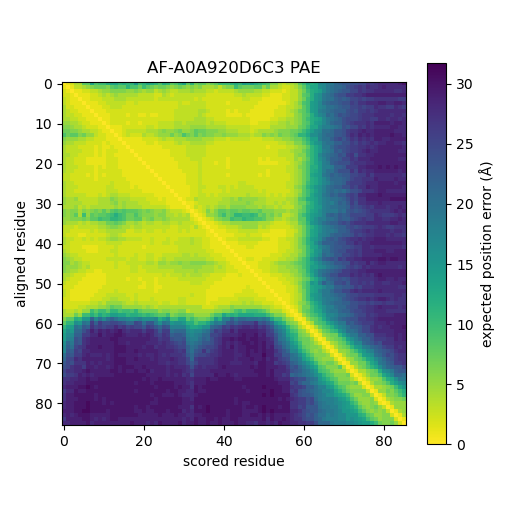:
MIQQYFTELQLKVGVTLSEGLEALVNEAEGELESEYMEVVQVIKHDPFHYTVILNVDYPDDEDEKEEEDEDSGDGSGSKGGSSKKK

Foldseek 3Di:
DKDKDKDKFFDDPPDDPVNRVVVVVVVCCVVQVFPDKDFPDWADPDPGMIITIMITDDDPPPPDDDDPDPDDDDPDDDDDDDDDDD

Radius of gyration: 30.67 Å; Cα contacts (8 Å, |Δi|>4): 97; chains: 1; bounding box: 61×54×84 Å

pLDDT: mean 81.03, std 18.0, range [46.25, 98.25]

Secondary structure (DSSP, 8-state):
-EEEEEEEEEPPTT--HHHHHHHHHHHHHHHH--SEEEEEEEEESSSSEEEEEEEEE-----------------------------

Solvent-accessible surface area (backbone atoms only — not comparable to full-atom valu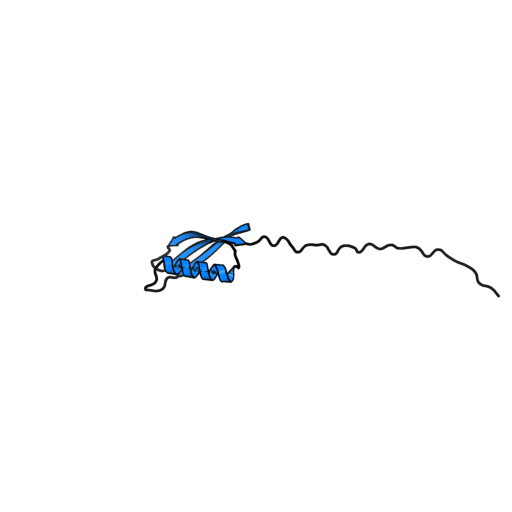es): 5759 Å² total; per-residue (Å²): 82,82,44,83,47,81,47,78,46,75,53,54,92,94,56,50,71,67,60,48,49,52,53,51,50,58,51,48,43,70,74,64,75,38,90,42,77,43,84,76,44,76,48,77,78,54,101,42,38,29,44,37,35,29,42,36,34,44,81,74,87,79,83,86,81,82,80,94,77,87,88,80,84,85,85,78,78,88,74,85,78,88,87,89,81,134